Protein AF-A0A5C1MBP0-F1 (afdb_monomer)

Solvent-accessible surface area (backbone atoms only — not comparable to full-atom values): 9458 Å² total; per-residue (Å²): 113,68,68,58,55,50,52,53,50,50,52,52,52,49,51,55,50,53,55,50,47,53,53,51,51,50,49,51,51,57,54,66,67,45,60,59,67,60,50,50,52,52,50,52,51,51,50,53,52,51,53,53,50,51,59,46,49,56,52,51,53,50,50,51,50,51,53,28,52,76,69,74,41,63,92,85,66,51,72,67,59,49,22,55,75,69,72,46,51,68,62,55,52,52,50,51,50,53,50,51,55,52,51,49,54,53,52,56,53,50,51,52,54,50,52,55,52,50,52,52,55,49,50,55,51,51,52,52,54,50,52,53,54,50,58,62,53,59,58,65,83,76,54,93,81,79,87,84,83,85,79,81,88,81,87,87,82,80,85,92,135

Mean predicted aligned error: 14.57 Å

Secondary structure (DSSP, 8-state):
-HHHHHHHHHHHHHHHHHHHHHHHHHHHHHHHHS-HHHHHHHH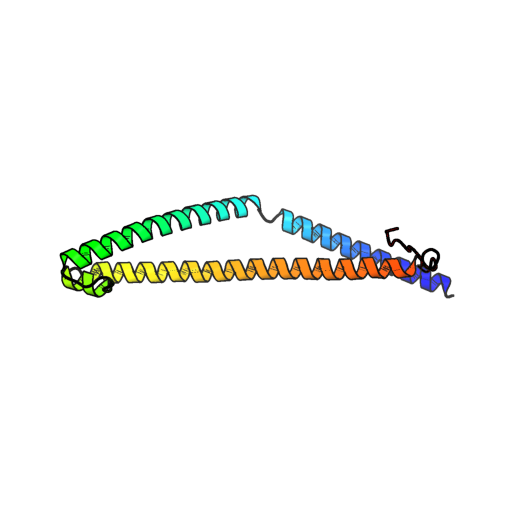HHHHHHHHHHHHHHHHHHHHHHHHHHHTTPPTT--HHHHHHHTT-HHHHHHHHHHHHHHHHHHHHHHHHHHHHHHHHHHHHHHHHHHHHHHHHHHGGGS-TTS---------------

Structure (mmCIF, N/CA/C/O backbone):
data_AF-A0A5C1MBP0-F1
#
_entry.id   AF-A0A5C1MBP0-F1
#
loop_
_atom_site.group_PDB
_atom_site.id
_atom_site.type_symbol
_atom_site.label_atom_id
_atom_site.label_alt_id
_atom_site.label_comp_id
_atom_site.label_asym_id
_atom_site.label_entity_id
_atom_site.label_seq_id
_atom_site.pdbx_PDB_ins_code
_atom_site.Cartn_x
_atom_site.Cartn_y
_atom_site.Cartn_z
_atom_site.occupancy
_atom_site.B_iso_or_equiv
_atom_site.auth_seq_id
_atom_site.auth_comp_id
_atom_site.auth_asym_id
_atom_site.auth_atom_id
_atom_site.pdbx_PDB_model_num
ATOM 1 N N . MET A 1 1 ? 34.824 13.590 -47.014 1.00 59.62 1 MET A N 1
ATOM 2 C CA . MET A 1 1 ? 35.148 13.664 -45.571 1.00 59.62 1 MET A CA 1
ATOM 3 C C . MET A 1 1 ? 33.862 13.668 -44.748 1.00 59.62 1 MET A C 1
ATOM 5 O O . MET A 1 1 ? 33.760 12.878 -43.826 1.00 59.62 1 MET A O 1
ATOM 9 N N . GLU A 1 2 ? 32.848 14.436 -45.157 1.00 62.59 2 GLU A N 1
ATOM 10 C CA . GLU A 1 2 ? 31.523 14.491 -44.509 1.00 62.59 2 GLU A CA 1
ATOM 11 C C . GLU A 1 2 ? 30.736 13.166 -44.522 1.00 62.59 2 GLU A C 1
ATOM 13 O O . GLU A 1 2 ? 30.080 12.837 -43.542 1.00 62.59 2 GLU A O 1
ATOM 18 N N . THR A 1 3 ? 30.843 12.358 -45.582 1.00 73.50 3 THR A N 1
ATOM 19 C CA . THR A 1 3 ? 30.145 11.060 -45.678 1.00 73.50 3 THR A CA 1
ATOM 20 C C . THR A 1 3 ? 30.665 10.008 -44.697 1.00 73.50 3 THR A C 1
ATOM 22 O O . THR A 1 3 ? 29.868 9.269 -44.135 1.00 73.50 3 THR A O 1
ATOM 25 N N . LYS A 1 4 ? 31.980 9.978 -44.436 1.00 77.38 4 LYS A N 1
ATOM 26 C CA . LYS A 1 4 ? 32.574 9.105 -43.408 1.00 77.38 4 LYS A CA 1
ATOM 27 C C . LYS A 1 4 ? 32.173 9.530 -41.997 1.00 77.38 4 LYS A C 1
ATOM 29 O O . LYS A 1 4 ? 31.842 8.680 -41.188 1.00 77.38 4 LYS A O 1
ATOM 34 N N . LEU A 1 5 ? 32.141 10.837 -41.732 1.00 78.62 5 LEU A N 1
ATOM 35 C CA . LEU A 1 5 ? 31.693 11.368 -40.443 1.00 78.62 5 LEU A CA 1
ATOM 36 C C . LEU A 1 5 ? 30.218 11.015 -40.174 1.00 78.62 5 LEU A C 1
ATOM 38 O O . LEU A 1 5 ? 29.854 10.668 -39.053 1.00 78.62 5 LEU A O 1
ATOM 42 N N . LEU A 1 6 ? 29.372 11.069 -41.209 1.00 63.38 6 LEU A N 1
ATOM 43 C CA . LEU A 1 6 ? 27.972 10.652 -41.124 1.00 63.38 6 LEU A CA 1
ATOM 44 C C . LEU A 1 6 ? 27.844 9.151 -40.838 1.00 63.38 6 LEU A C 1
ATOM 46 O O . LEU A 1 6 ? 27.080 8.768 -39.959 1.00 63.38 6 LEU A O 1
ATOM 50 N N . GLU A 1 7 ? 28.600 8.314 -41.548 1.00 75.00 7 GLU A N 1
ATOM 51 C CA . GLU A 1 7 ? 28.626 6.863 -41.337 1.00 75.00 7 GLU A CA 1
ATOM 52 C C . GLU A 1 7 ? 29.084 6.507 -39.913 1.00 75.00 7 GLU A C 1
ATOM 54 O O . GLU A 1 7 ? 28.406 5.753 -39.222 1.00 75.00 7 GLU A O 1
ATOM 59 N N . GLU A 1 8 ? 30.156 7.132 -39.422 1.00 80.69 8 GLU A N 1
ATOM 60 C CA . GLU A 1 8 ? 30.642 6.976 -38.044 1.00 80.69 8 GLU A CA 1
ATOM 61 C C . GLU A 1 8 ? 29.596 7.413 -37.005 1.00 80.69 8 GLU A C 1
ATOM 63 O O . GLU A 1 8 ? 29.382 6.719 -36.011 1.00 80.69 8 GLU A O 1
ATOM 68 N N . THR A 1 9 ? 28.888 8.521 -37.252 1.00 74.56 9 THR A N 1
ATOM 69 C CA . THR A 1 9 ? 27.826 9.012 -36.357 1.00 74.56 9 THR A CA 1
ATOM 70 C C . THR A 1 9 ? 26.623 8.065 -36.336 1.00 74.56 9 THR A C 1
ATOM 72 O O . THR A 1 9 ? 26.040 7.829 -35.280 1.00 74.56 9 THR A O 1
ATOM 75 N N . LEU A 1 10 ? 26.249 7.489 -37.482 1.00 66.44 10 LEU A N 1
ATOM 76 C CA . LEU A 1 10 ? 25.158 6.515 -37.571 1.00 66.44 10 LEU A CA 1
ATOM 77 C C . LEU A 1 10 ? 25.513 5.194 -36.883 1.00 66.44 10 LEU A C 1
ATOM 79 O O . LEU A 1 10 ? 24.664 4.626 -36.199 1.00 66.44 10 LEU A O 1
ATOM 83 N N . VAL A 1 11 ? 26.759 4.731 -37.012 1.00 78.06 11 VAL A N 1
ATOM 84 C CA . VAL A 1 11 ? 27.251 3.543 -36.299 1.00 78.06 11 VAL A CA 1
ATOM 85 C C . VAL A 1 11 ? 27.233 3.770 -34.787 1.00 78.06 11 VAL A C 1
ATOM 87 O O . VAL A 1 11 ? 26.750 2.911 -34.054 1.00 78.06 11 VAL A O 1
ATOM 90 N N . GLN A 1 12 ? 27.676 4.937 -34.310 1.00 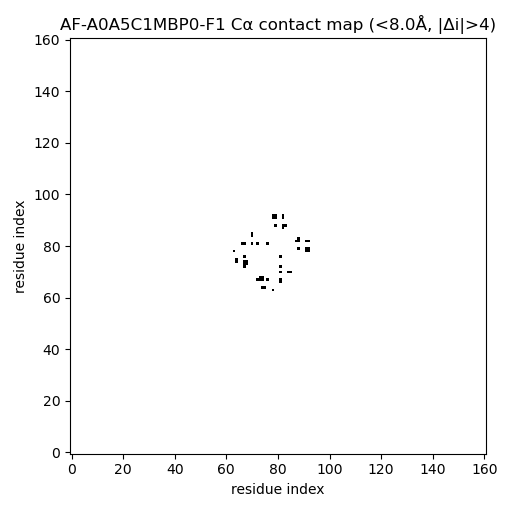76.44 12 GLN A N 1
ATOM 91 C CA . GLN A 1 12 ? 27.589 5.288 -32.887 1.00 76.44 12 GLN A CA 1
ATOM 92 C C . GLN A 1 12 ? 26.136 5.359 -32.400 1.00 76.44 12 GLN A C 1
ATOM 94 O O . GLN A 1 12 ? 25.813 4.846 -31.333 1.00 76.44 12 GLN A O 1
ATOM 99 N N . GLN A 1 13 ? 25.236 5.953 -33.187 1.00 70.56 13 GLN A N 1
ATOM 100 C CA . GLN A 1 13 ? 23.814 6.020 -32.848 1.00 70.56 13 GLN A CA 1
ATOM 101 C C . GLN A 1 13 ? 23.171 4.626 -32.773 1.00 70.56 13 GLN A C 1
ATOM 103 O O . GLN A 1 13 ? 22.335 4.390 -31.901 1.00 70.56 13 GLN A O 1
ATOM 108 N N . LEU A 1 14 ? 23.556 3.711 -33.669 1.00 72.94 14 LEU A N 1
ATOM 109 C CA . LEU A 1 14 ? 23.099 2.324 -33.652 1.00 72.94 14 LEU A CA 1
ATOM 110 C C . LEU A 1 14 ? 23.577 1.600 -32.388 1.00 72.94 14 LEU A C 1
ATOM 112 O O . LEU A 1 14 ? 22.751 1.018 -31.693 1.00 72.94 14 LEU A O 1
ATOM 116 N N . GLN A 1 15 ? 24.863 1.715 -32.045 1.00 78.81 15 GLN A N 1
ATOM 117 C CA . GLN A 1 15 ? 25.427 1.123 -30.824 1.00 78.81 15 GLN A CA 1
ATOM 118 C C . GLN A 1 15 ? 24.702 1.613 -29.564 1.00 78.81 15 GLN A C 1
ATOM 120 O O . GLN A 1 15 ? 24.323 0.812 -28.715 1.00 78.81 15 GLN A O 1
ATOM 125 N N . LEU A 1 16 ? 24.420 2.916 -29.473 1.00 77.56 16 LEU A N 1
ATOM 126 C CA . LEU A 1 16 ? 23.670 3.484 -28.349 1.00 77.56 16 LEU A CA 1
ATOM 127 C C . LEU A 1 16 ? 22.233 2.945 -28.261 1.00 77.56 16 LEU A C 1
ATOM 129 O O . LEU A 1 16 ? 21.709 2.773 -27.160 1.00 77.56 16 LEU A O 1
ATOM 133 N N . PHE A 1 17 ? 21.579 2.677 -29.395 1.00 76.25 17 PHE A N 1
ATOM 134 C CA . PHE A 1 17 ? 20.254 2.053 -29.394 1.00 76.25 17 PHE A CA 1
ATOM 135 C C . PHE A 1 17 ? 20.296 0.572 -29.013 1.00 76.25 17 PHE A C 1
ATOM 137 O O . PHE A 1 17 ? 19.395 0.118 -28.311 1.00 76.25 17 PHE A O 1
ATOM 144 N N . GLU A 1 18 ? 21.328 -0.165 -29.419 1.00 78.44 18 GLU A N 1
ATOM 145 C CA . GLU A 1 18 ? 21.530 -1.5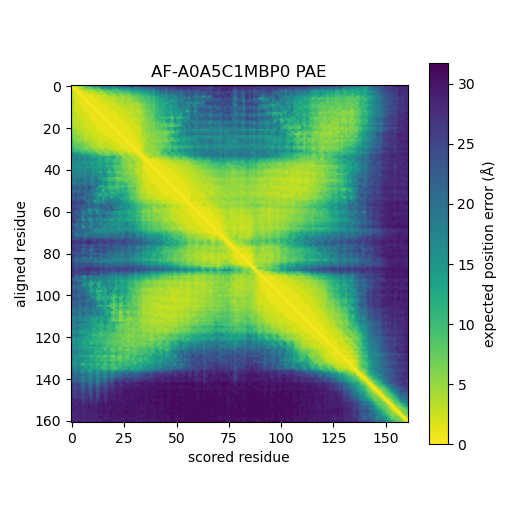61 -29.016 1.00 78.44 18 GLU A CA 1
ATOM 146 C C . GLU A 1 18 ? 21.815 -1.679 -27.510 1.00 78.44 18 GLU A C 1
ATOM 148 O O . GLU A 1 18 ? 21.200 -2.502 -26.831 1.00 78.44 18 GLU A O 1
ATOM 153 N N . GLU A 1 19 ? 22.660 -0.805 -26.952 1.00 80.62 19 GLU A N 1
ATOM 154 C CA . GLU A 1 19 ? 22.905 -0.729 -25.504 1.00 80.62 19 GLU A CA 1
ATOM 155 C C . GLU A 1 19 ? 21.623 -0.406 -24.724 1.00 80.62 19 GLU A C 1
ATOM 157 O O . GLU A 1 19 ? 21.324 -1.028 -23.702 1.00 80.62 19 GLU A O 1
ATOM 162 N N . LEU A 1 20 ? 20.827 0.543 -25.221 1.00 76.19 20 LEU A N 1
ATOM 163 C CA . LEU A 1 20 ? 19.552 0.910 -24.611 1.00 76.19 20 LEU A CA 1
ATOM 164 C C . LEU A 1 20 ? 18.529 -0.230 -24.670 1.00 76.19 20 LEU A C 1
ATOM 166 O O . LEU A 1 20 ? 17.786 -0.429 -23.710 1.00 76.19 20 LEU A O 1
ATOM 170 N N . HIS A 1 21 ? 18.497 -0.986 -25.768 1.00 75.88 21 HIS A N 1
ATOM 171 C CA . HIS A 1 21 ? 17.650 -2.169 -25.899 1.00 75.88 21 HIS A CA 1
ATOM 172 C C . HIS A 1 21 ? 18.023 -3.238 -24.870 1.00 75.88 21 HIS A C 1
ATOM 174 O O . HIS A 1 21 ? 17.146 -3.725 -24.162 1.00 75.88 21 HIS A O 1
ATOM 180 N N . ALA A 1 22 ? 19.316 -3.534 -24.717 1.00 80.25 22 ALA A N 1
ATOM 181 C CA . ALA A 1 22 ? 19.789 -4.507 -23.735 1.00 80.25 22 ALA A CA 1
ATOM 182 C C . ALA A 1 22 ? 19.409 -4.113 -22.295 1.00 80.25 22 ALA A C 1
ATOM 184 O O . ALA A 1 22 ? 19.007 -4.962 -21.499 1.00 80.25 22 ALA A O 1
ATOM 185 N N . LEU A 1 23 ? 19.473 -2.818 -21.959 1.00 80.44 23 LEU A N 1
ATOM 186 C CA . LEU A 1 23 ? 19.025 -2.315 -20.655 1.00 80.44 23 LEU A CA 1
ATOM 187 C C . LEU A 1 23 ? 17.510 -2.476 -20.448 1.00 80.44 23 LEU A C 1
ATOM 189 O O . LEU A 1 23 ? 17.083 -2.787 -19.338 1.00 80.44 23 LEU A O 1
ATOM 193 N N . LEU A 1 24 ? 16.700 -2.292 -21.494 1.00 76.75 24 LEU A N 1
ATOM 194 C CA . LEU A 1 24 ? 15.247 -2.496 -21.435 1.00 76.75 24 LEU A CA 1
ATOM 195 C C . LEU A 1 24 ? 14.865 -3.978 -21.338 1.00 76.75 24 LEU A C 1
ATOM 197 O O . LEU A 1 24 ? 13.910 -4.317 -20.637 1.00 76.75 24 LEU A O 1
ATOM 201 N N . GLU A 1 25 ? 15.604 -4.869 -22.001 1.00 79.75 25 GLU A N 1
ATOM 202 C CA . GLU A 1 25 ? 15.449 -6.319 -21.832 1.00 79.75 25 GLU A CA 1
ATOM 203 C C . GLU A 1 25 ? 15.792 -6.732 -20.400 1.00 79.75 25 GLU A C 1
ATOM 205 O O . GLU A 1 25 ? 15.006 -7.422 -19.755 1.00 79.75 25 GLU A O 1
ATOM 210 N N . GLN A 1 26 ? 16.895 -6.215 -19.850 1.00 80.00 26 GLN A N 1
ATOM 211 C CA . GLN A 1 26 ? 17.249 -6.440 -18.452 1.00 80.00 26 GLN A CA 1
ATOM 212 C C . GLN A 1 26 ? 16.177 -5.896 -17.491 1.00 80.00 26 GLN A C 1
ATOM 214 O O . GLN A 1 26 ? 15.822 -6.570 -16.527 1.00 80.00 26 GLN A O 1
ATOM 219 N N . GLU A 1 27 ? 15.635 -4.699 -17.738 1.00 73.94 27 GLU A N 1
ATOM 220 C CA . GLU A 1 27 ? 14.524 -4.151 -16.948 1.00 73.94 27 GLU A CA 1
ATOM 221 C C . GLU A 1 27 ? 13.283 -5.052 -17.032 1.00 73.94 27 GLU A C 1
ATOM 223 O O . GLU A 1 27 ? 12.654 -5.328 -16.010 1.00 73.94 27 GLU A O 1
ATOM 228 N N . THR A 1 28 ? 12.960 -5.563 -18.221 1.00 74.69 28 THR A N 1
ATOM 229 C CA . THR A 1 28 ? 11.841 -6.493 -18.437 1.00 74.69 28 THR A CA 1
ATOM 230 C C . THR A 1 28 ? 12.040 -7.793 -17.664 1.00 74.69 28 THR A C 1
ATOM 232 O O . THR A 1 28 ? 11.101 -8.271 -17.029 1.00 74.69 28 THR A O 1
ATOM 235 N N . ASP A 1 29 ? 13.258 -8.331 -17.645 1.00 76.31 29 ASP A N 1
ATOM 236 C CA . ASP A 1 29 ? 13.597 -9.535 -16.891 1.00 76.31 29 ASP A CA 1
ATOM 237 C C . ASP A 1 29 ? 13.505 -9.315 -15.375 1.00 76.31 29 ASP A C 1
ATOM 239 O O . ASP A 1 29 ? 12.961 -10.157 -14.658 1.00 76.31 29 ASP A O 1
ATOM 243 N N . GLU A 1 30 ? 13.992 -8.183 -14.859 1.00 77.56 30 GLU A N 1
ATOM 244 C CA . GLU A 1 30 ? 13.860 -7.858 -13.432 1.00 77.56 30 GLU A CA 1
ATOM 245 C C . GLU A 1 30 ? 12.391 -7.616 -13.036 1.00 77.56 30 GLU A C 1
ATOM 247 O O . GLU A 1 30 ? 11.963 -8.049 -11.963 1.00 77.56 30 GLU A O 1
ATOM 252 N N . LEU A 1 31 ? 11.583 -7.005 -13.910 1.00 71.19 31 LEU A N 1
ATOM 253 C CA . LEU A 1 31 ? 10.134 -6.876 -13.717 1.00 71.19 31 LEU A CA 1
ATOM 254 C C . LEU A 1 31 ? 9.423 -8.233 -13.781 1.00 71.19 31 LEU A C 1
ATOM 256 O O . LEU A 1 31 ? 8.527 -8.479 -12.980 1.00 71.19 31 LEU A O 1
ATOM 260 N N . ALA A 1 32 ? 9.830 -9.137 -14.673 1.00 70.81 32 ALA A N 1
ATOM 261 C CA . ALA A 1 32 ? 9.282 -10.490 -14.762 1.00 70.81 32 ALA A CA 1
ATOM 262 C C . ALA A 1 32 ? 9.631 -11.344 -13.529 1.00 70.81 32 ALA A C 1
ATOM 264 O O . ALA A 1 32 ? 8.872 -12.237 -13.151 1.00 70.81 32 ALA A O 1
ATOM 265 N N . ARG A 1 33 ? 10.761 -11.056 -12.869 1.00 78.12 33 ARG A N 1
ATOM 266 C CA . ARG A 1 33 ? 11.126 -11.649 -11.572 1.00 78.12 33 ARG A CA 1
ATOM 267 C C . ARG A 1 33 ? 10.328 -11.077 -10.405 1.00 78.12 33 ARG A C 1
ATOM 269 O O . ARG A 1 33 ? 10.273 -11.718 -9.351 1.00 78.12 33 ARG A O 1
ATOM 276 N N . MET A 1 34 ? 9.703 -9.906 -10.552 1.00 76.75 34 MET A N 1
ATOM 277 C CA . MET A 1 34 ? 8.707 -9.471 -9.579 1.00 76.75 34 MET A CA 1
ATOM 278 C C . MET A 1 34 ? 7.543 -10.454 -9.636 1.00 76.75 34 MET A C 1
ATOM 280 O O . MET A 1 34 ? 6.912 -10.641 -10.671 1.00 76.75 34 MET A O 1
ATOM 284 N N . ASN A 1 35 ? 7.246 -11.093 -8.508 1.00 76.94 35 ASN A N 1
ATOM 285 C CA . ASN A 1 35 ? 6.140 -12.034 -8.428 1.00 76.94 35 ASN A CA 1
ATOM 286 C C . ASN A 1 35 ? 4.808 -11.264 -8.386 1.00 76.94 35 ASN A C 1
ATOM 288 O O . ASN A 1 35 ? 4.246 -11.016 -7.315 1.00 76.94 35 ASN A O 1
ATOM 292 N N . LEU A 1 36 ? 4.353 -10.823 -9.562 1.00 79.00 36 LEU A N 1
ATOM 293 C CA . LEU A 1 36 ? 3.124 -10.051 -9.742 1.00 79.00 36 LEU A CA 1
ATOM 294 C C . LEU A 1 36 ? 1.895 -10.842 -9.279 1.00 79.00 36 LEU A C 1
ATOM 296 O O . LEU A 1 36 ? 1.016 -10.260 -8.647 1.00 79.00 36 LEU A O 1
ATOM 300 N N . ASP A 1 37 ? 1.890 -12.161 -9.483 1.00 78.56 37 ASP A N 1
ATOM 301 C CA . ASP A 1 37 ? 0.828 -13.055 -9.010 1.00 78.56 37 ASP A CA 1
ATOM 302 C C . ASP A 1 37 ? 0.742 -13.047 -7.477 1.00 78.56 37 ASP A C 1
ATOM 304 O O . ASP A 1 37 ? -0.324 -12.832 -6.898 1.00 78.56 37 ASP A O 1
ATOM 308 N N . ALA A 1 38 ? 1.884 -13.164 -6.789 1.00 78.06 38 ALA A N 1
ATOM 309 C CA . ALA A 1 38 ? 1.926 -13.048 -5.334 1.00 78.06 38 ALA A CA 1
ATOM 310 C C . ALA A 1 38 ? 1.510 -11.649 -4.853 1.00 78.06 38 ALA A C 1
ATOM 312 O O . ALA A 1 38 ? 0.874 -11.524 -3.804 1.00 78.06 38 ALA A O 1
ATOM 313 N N . MET A 1 39 ? 1.838 -10.585 -5.595 1.00 80.06 39 MET A N 1
ATOM 314 C CA . MET A 1 39 ? 1.359 -9.236 -5.276 1.00 80.06 39 MET A CA 1
ATOM 315 C C . MET A 1 39 ? -0.161 -9.116 -5.433 1.00 80.06 39 MET A C 1
ATOM 317 O O . MET A 1 39 ? -0.800 -8.466 -4.599 1.00 80.06 39 MET A O 1
ATOM 321 N N . GLU A 1 40 ? -0.749 -9.738 -6.456 1.00 81.00 40 GLU A N 1
ATOM 322 C CA . GLU A 1 40 ? -2.197 -9.773 -6.655 1.00 81.00 40 GLU A CA 1
ATOM 323 C C . GLU A 1 40 ? -2.896 -10.532 -5.522 1.00 81.00 40 GLU A C 1
ATOM 325 O O . GLU A 1 40 ? -3.837 -10.007 -4.917 1.00 81.00 40 GLU A O 1
ATOM 330 N N . ASP A 1 41 ? -2.393 -11.711 -5.155 1.00 83.94 41 ASP A N 1
ATOM 331 C CA . ASP A 1 41 ? -2.924 -12.504 -4.046 1.00 83.94 41 ASP A CA 1
ATOM 332 C C . ASP A 1 41 ? -2.852 -11.742 -2.719 1.00 83.94 41 ASP A C 1
ATOM 334 O O . ASP A 1 41 ? -3.834 -11.661 -1.974 1.00 83.94 41 ASP A O 1
ATOM 338 N N . VAL A 1 42 ? -1.716 -11.103 -2.437 1.00 84.50 42 VAL A N 1
ATOM 339 C CA . VAL A 1 42 ? -1.535 -10.265 -1.246 1.00 84.50 42 VAL A CA 1
ATOM 340 C C . VAL A 1 42 ? -2.475 -9.051 -1.270 1.00 84.50 42 VAL A C 1
ATOM 342 O O . VAL A 1 42 ? -2.997 -8.651 -0.227 1.00 84.50 42 VAL A O 1
ATOM 345 N N . ASN A 1 43 ? -2.748 -8.459 -2.436 1.00 83.06 43 ASN A N 1
ATOM 346 C CA . ASN A 1 43 ? -3.738 -7.386 -2.576 1.00 83.06 43 ASN A CA 1
ATOM 347 C C . ASN A 1 43 ? -5.169 -7.881 -2.332 1.00 83.06 43 ASN A C 1
ATOM 349 O O . ASN A 1 43 ? -5.941 -7.201 -1.651 1.00 83.06 43 ASN A O 1
ATOM 353 N N . ARG A 1 44 ? -5.514 -9.076 -2.817 1.00 87.81 44 ARG A N 1
ATOM 354 C CA . ARG A 1 44 ? -6.814 -9.711 -2.574 1.00 87.81 44 ARG A CA 1
ATOM 355 C C . ARG A 1 44 ? -7.025 -9.989 -1.085 1.00 87.81 44 ARG A C 1
ATOM 357 O O . ARG A 1 44 ? -8.063 -9.623 -0.540 1.00 87.81 44 ARG A O 1
ATOM 364 N N . 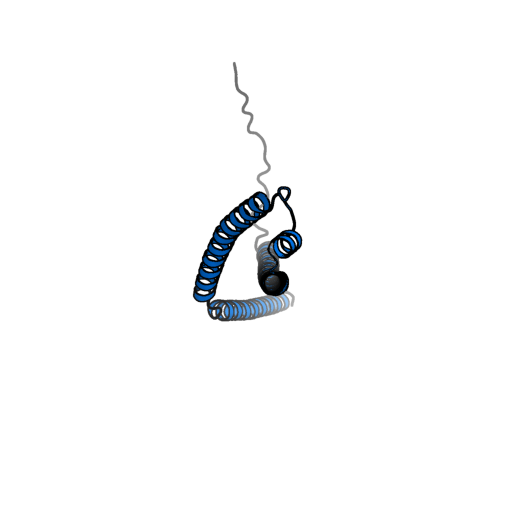GLN A 1 45 ? -6.014 -10.534 -0.408 1.00 87.19 45 GLN A N 1
ATOM 365 C CA . GLN A 1 45 ? -6.032 -10.760 1.042 1.00 87.19 45 GLN A CA 1
ATOM 366 C C . GLN A 1 45 ? -6.158 -9.450 1.834 1.00 87.19 45 GLN A C 1
ATOM 368 O O . GLN A 1 45 ? -6.936 -9.377 2.784 1.00 87.19 45 GLN A O 1
ATOM 373 N N . LYS A 1 46 ? -5.437 -8.391 1.432 1.00 85.38 46 LYS A N 1
ATOM 374 C CA . LYS A 1 46 ? -5.571 -7.051 2.032 1.00 85.38 46 LYS A CA 1
ATOM 375 C C . LYS A 1 46 ? -7.003 -6.523 1.931 1.00 85.38 46 LYS A C 1
ATOM 377 O O . LYS A 1 46 ? -7.509 -5.972 2.907 1.00 85.38 46 LYS A O 1
ATOM 382 N N . LYS A 1 47 ? -7.645 -6.692 0.772 1.00 85.69 47 LYS A N 1
ATOM 383 C CA . LYS A 1 47 ? -9.026 -6.255 0.540 1.00 85.69 47 LYS A CA 1
ATOM 384 C C . LYS A 1 47 ? -10.020 -7.017 1.423 1.00 85.69 47 LYS A C 1
ATOM 386 O O . LYS A 1 47 ? -10.786 -6.368 2.127 1.00 85.69 47 LYS A O 1
ATOM 391 N N . ASP A 1 48 ? -9.946 -8.350 1.455 1.00 88.25 48 ASP A N 1
ATOM 392 C CA . ASP A 1 48 ? -10.788 -9.179 2.338 1.00 88.25 48 ASP A CA 1
ATOM 393 C C . ASP A 1 48 ? -10.648 -8.760 3.811 1.00 88.25 48 ASP A C 1
ATOM 395 O O . ASP A 1 48 ? -11.634 -8.541 4.518 1.00 88.25 48 ASP A O 1
ATOM 399 N N . LEU A 1 49 ? -9.409 -8.570 4.277 1.00 82.25 49 LEU A N 1
ATOM 400 C CA . LEU A 1 49 ? -9.156 -8.160 5.655 1.00 82.25 49 LEU A CA 1
ATOM 401 C C . LEU A 1 49 ? -9.741 -6.771 5.955 1.00 82.25 49 LEU A C 1
ATOM 403 O O . LEU A 1 49 ? -10.324 -6.574 7.021 1.00 82.25 49 LEU A O 1
ATOM 407 N N . ALA A 1 50 ? -9.607 -5.816 5.032 1.00 77.81 50 ALA A N 1
ATOM 408 C CA . ALA A 1 50 ? -10.166 -4.475 5.185 1.00 77.81 50 ALA A CA 1
ATOM 409 C C . ALA A 1 50 ? -11.701 -4.501 5.268 1.00 77.81 50 ALA A C 1
ATOM 411 O O . ALA A 1 50 ? -12.279 -3.852 6.140 1.00 77.81 50 ALA A O 1
ATOM 412 N N . GLU A 1 51 ? -12.358 -5.302 4.426 1.00 85.25 51 GLU A N 1
ATOM 413 C CA . GLU A 1 51 ? -13.814 -5.488 4.449 1.00 85.25 51 GLU A CA 1
ATOM 414 C C . GLU A 1 51 ? -14.282 -6.105 5.776 1.00 85.25 51 GLU A C 1
ATOM 416 O O . GLU A 1 51 ? -15.243 -5.631 6.391 1.00 85.25 51 GLU A O 1
ATOM 421 N N . ARG A 1 52 ? -13.556 -7.104 6.289 1.00 81.00 52 ARG A N 1
ATOM 422 C CA . ARG A 1 52 ? -13.838 -7.725 7.594 1.00 81.00 52 ARG A CA 1
ATOM 423 C C . ARG A 1 52 ? -13.640 -6.761 8.762 1.00 81.00 52 ARG A C 1
ATOM 425 O O . ARG A 1 52 ? -14.445 -6.768 9.695 1.00 81.00 52 ARG A O 1
ATOM 432 N N . VAL A 1 53 ? -12.598 -5.926 8.722 1.00 77.19 53 VAL A N 1
ATOM 433 C CA . VAL A 1 53 ? -12.374 -4.866 9.720 1.00 77.19 53 VAL A CA 1
ATOM 434 C C . VAL A 1 53 ? -13.528 -3.866 9.704 1.00 77.19 53 VAL A C 1
ATOM 436 O O . VAL A 1 53 ? -14.036 -3.517 10.769 1.00 77.19 53 VAL A O 1
ATOM 439 N N . GLU A 1 54 ? -13.996 -3.450 8.529 1.00 79.62 54 GLU A N 1
ATOM 440 C CA . GLU A 1 54 ? -15.100 -2.493 8.421 1.00 79.62 54 GLU A CA 1
ATOM 441 C C . GLU A 1 54 ? -16.430 -3.079 8.917 1.00 79.62 54 GLU A C 1
ATOM 443 O O . GLU A 1 54 ? -17.137 -2.456 9.717 1.00 79.62 54 GLU A O 1
ATOM 448 N N . ALA A 1 55 ? -16.732 -4.328 8.554 1.00 79.31 55 ALA A N 1
ATOM 449 C CA . ALA A 1 55 ? -17.891 -5.047 9.080 1.00 79.31 55 ALA A CA 1
ATOM 450 C C . ALA A 1 55 ? -17.840 -5.176 10.617 1.00 79.31 55 ALA A C 1
ATOM 452 O O . ALA A 1 55 ? -18.856 -5.020 11.313 1.00 79.31 55 ALA A O 1
ATOM 453 N N . HIS A 1 56 ? -16.648 -5.417 11.173 1.00 79.06 56 HIS A N 1
ATOM 454 C CA . HIS A 1 56 ? -16.457 -5.480 12.617 1.00 79.06 56 HIS A CA 1
ATOM 455 C C . HIS A 1 56 ? -16.613 -4.105 13.282 1.00 79.06 56 HIS A C 1
ATOM 457 O O . HIS A 1 56 ? -17.291 -4.009 14.307 1.00 79.06 56 HIS A O 1
ATOM 463 N N . ASN A 1 57 ? -16.092 -3.033 12.677 1.00 77.88 57 ASN A N 1
ATOM 464 C CA . ASN A 1 57 ? -16.249 -1.657 13.157 1.00 77.88 57 ASN A CA 1
ATOM 465 C C . ASN A 1 57 ? -17.724 -1.250 13.259 1.00 77.88 57 ASN A C 1
ATOM 467 O O . ASN A 1 57 ? -18.126 -0.642 14.253 1.00 77.88 57 ASN A O 1
ATOM 471 N N . GLY A 1 58 ? -18.549 -1.618 12.275 1.00 75.31 58 GLY A N 1
ATOM 472 C CA . GLY A 1 58 ? -19.993 -1.371 12.321 1.00 75.31 58 GLY A CA 1
ATOM 473 C C . GLY A 1 58 ? -20.671 -2.061 13.510 1.00 75.31 58 GLY A C 1
ATOM 474 O O . GLY A 1 58 ? -21.513 -1.476 14.194 1.00 75.31 58 GLY A O 1
ATOM 475 N N . SER A 1 59 ? -20.273 -3.296 13.813 1.00 79.56 59 SER A N 1
ATOM 476 C CA . SER A 1 59 ? -20.781 -4.038 14.974 1.00 79.56 59 SER A CA 1
ATOM 477 C C . SER A 1 59 ? -20.267 -3.470 16.300 1.00 79.56 59 SER A C 1
ATOM 479 O O . SER A 1 59 ? -21.042 -3.323 17.244 1.00 79.56 59 SER A O 1
ATOM 481 N N . LEU A 1 60 ? -18.998 -3.064 16.353 1.00 79.12 60 LEU A N 1
ATOM 482 C CA . LEU A 1 60 ? -18.390 -2.417 17.512 1.00 79.12 60 LEU A CA 1
ATOM 483 C C . LEU A 1 60 ? -19.084 -1.089 17.845 1.00 79.12 60 LEU A C 1
ATOM 485 O O . LEU A 1 60 ? -19.427 -0.854 19.000 1.00 79.12 60 LEU A O 1
ATOM 489 N N . ARG A 1 61 ? -19.360 -0.246 16.841 1.00 81.50 61 ARG A N 1
ATOM 490 C CA . ARG A 1 61 ? -20.098 1.018 17.024 1.00 81.50 61 ARG A CA 1
ATOM 491 C C . ARG A 1 61 ? -21.500 0.786 17.587 1.00 81.50 61 ARG A C 1
ATOM 493 O O . ARG A 1 61 ? -21.900 1.499 18.502 1.00 81.50 61 ARG A O 1
ATOM 500 N N . ARG A 1 62 ? -22.220 -0.225 17.084 1.00 84.00 62 ARG A N 1
ATOM 501 C CA . ARG A 1 62 ? -23.548 -0.600 17.602 1.00 84.00 62 ARG A CA 1
ATOM 502 C C . ARG A 1 62 ? -23.487 -1.049 19.063 1.00 84.00 62 ARG A C 1
ATOM 504 O O . ARG A 1 62 ? -24.271 -0.557 19.866 1.00 84.00 62 ARG A O 1
ATOM 511 N N . MET A 1 63 ? -22.531 -1.908 19.422 1.00 82.81 63 MET A N 1
ATOM 512 C CA . MET A 1 63 ? -22.339 -2.341 20.814 1.00 82.81 63 MET A CA 1
ATOM 513 C C . MET A 1 63 ? -21.978 -1.176 21.741 1.00 82.81 63 MET A C 1
ATOM 515 O O . MET A 1 63 ? -22.548 -1.056 22.818 1.00 82.81 63 MET A O 1
ATOM 519 N N . ILE A 1 64 ? -21.079 -0.285 21.315 1.00 81.62 64 ILE A N 1
ATOM 520 C CA . ILE A 1 64 ? -20.704 0.912 22.082 1.00 81.62 64 ILE A CA 1
ATOM 521 C C . ILE A 1 64 ? -21.924 1.805 22.334 1.00 81.62 64 ILE A C 1
ATOM 523 O O . ILE A 1 64 ? -22.111 2.270 23.455 1.00 81.62 64 ILE A O 1
ATOM 527 N N . ALA A 1 65 ? -22.759 2.033 21.316 1.00 84.19 65 ALA A N 1
ATOM 528 C CA . ALA A 1 65 ? -23.967 2.846 21.448 1.00 84.19 65 ALA A CA 1
ATOM 529 C C . ALA A 1 65 ? -25.000 2.210 22.392 1.00 84.19 65 ALA A C 1
ATOM 531 O O . ALA A 1 65 ? -25.580 2.907 23.221 1.00 84.19 65 ALA A O 1
ATOM 532 N N . MET A 1 66 ? -25.186 0.891 22.300 1.00 86.44 66 MET A N 1
ATOM 533 C CA . MET A 1 66 ? -26.075 0.129 23.178 1.00 86.44 66 MET A CA 1
ATOM 534 C C . MET A 1 66 ? -25.625 0.217 24.641 1.00 86.44 66 MET A C 1
ATOM 536 O O . MET A 1 66 ? -26.399 0.647 25.490 1.00 86.44 66 MET A O 1
ATOM 540 N N . ILE A 1 67 ? -24.350 -0.074 24.920 1.00 84.69 67 ILE A N 1
ATOM 541 C CA . ILE A 1 67 ? -23.789 -0.006 26.277 1.00 84.69 67 ILE A CA 1
ATOM 542 C C . ILE A 1 67 ? -23.842 1.429 26.818 1.00 84.69 67 ILE A C 1
ATOM 544 O O . ILE A 1 67 ? -24.171 1.640 27.981 1.00 84.69 67 ILE A O 1
ATOM 548 N N . ALA A 1 68 ? -23.543 2.439 25.993 1.00 85.00 68 ALA A N 1
ATOM 549 C CA . ALA A 1 68 ? -23.676 3.835 26.405 1.00 85.00 68 ALA A CA 1
ATOM 550 C C . ALA A 1 68 ? -25.115 4.152 26.842 1.00 85.00 68 ALA A C 1
ATOM 552 O O . ALA A 1 68 ? -25.306 4.743 27.902 1.00 85.00 68 ALA A O 1
ATOM 553 N N . SER A 1 69 ? -26.112 3.698 26.078 1.00 87.25 69 SER A N 1
ATOM 554 C CA . SER A 1 69 ? -27.525 3.876 26.417 1.00 87.25 69 SER A CA 1
ATOM 555 C C . SER A 1 69 ? -27.917 3.155 27.711 1.00 87.25 69 SER A C 1
ATOM 557 O 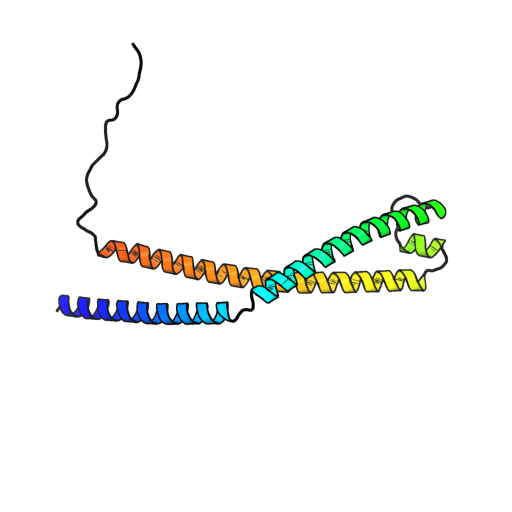O . SER A 1 69 ? -28.614 3.741 28.535 1.00 87.25 69 SER A O 1
ATOM 559 N 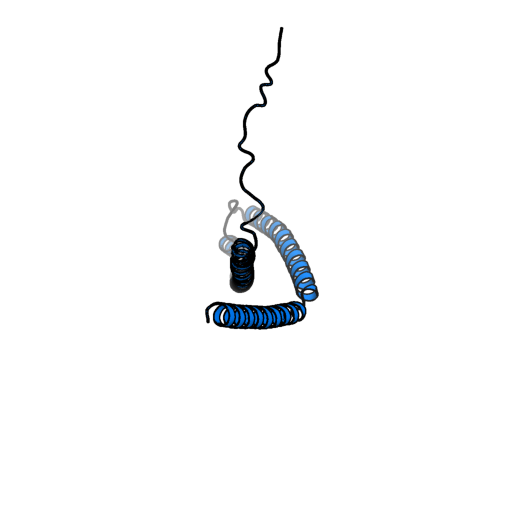N . GLU A 1 70 ? -27.468 1.914 27.919 1.00 87.62 70 GLU A N 1
ATOM 560 C CA . GLU A 1 70 ? -27.730 1.136 29.144 1.00 87.62 70 GLU A CA 1
ATOM 561 C C . GLU A 1 70 ? -27.141 1.799 30.396 1.00 87.62 70 GLU A C 1
ATOM 563 O O . GLU A 1 70 ? -27.713 1.715 31.479 1.00 87.62 70 GLU A O 1
ATOM 568 N N . GLN A 1 71 ? -26.018 2.500 30.239 1.00 85.69 71 GLN A N 1
ATOM 569 C CA . GLN A 1 71 ? -25.357 3.254 31.305 1.00 85.69 71 GLN A CA 1
ATOM 570 C C . GLN A 1 71 ? -25.898 4.690 31.456 1.00 85.69 71 GLN A C 1
ATOM 572 O O . GLN A 1 71 ? -25.337 5.479 32.216 1.00 85.69 71 GLN A O 1
ATOM 577 N N . GLY A 1 72 ? -26.955 5.062 30.721 1.00 86.94 72 GLY A N 1
ATOM 578 C CA . GLY A 1 72 ? -27.539 6.408 30.755 1.00 86.94 72 GLY A CA 1
ATOM 579 C C . GLY A 1 72 ? -26.625 7.503 30.190 1.00 86.94 72 GLY A C 1
ATOM 580 O O . GLY A 1 72 ? -26.780 8.677 30.523 1.00 86.94 72 GLY A O 1
ATOM 581 N N . LEU A 1 73 ? -25.648 7.134 29.360 1.00 86.62 73 LEU A N 1
ATOM 582 C CA . LEU A 1 73 ? -24.686 8.050 28.756 1.00 86.62 73 LEU A CA 1
ATOM 583 C C . LEU A 1 73 ? -25.192 8.579 27.405 1.00 86.62 73 LEU A C 1
ATOM 585 O O . LEU A 1 73 ? -25.852 7.877 26.641 1.00 86.62 73 LEU A O 1
ATOM 589 N N . ALA A 1 74 ? -24.829 9.823 27.082 1.00 80.62 74 ALA A N 1
ATOM 590 C CA . ALA A 1 74 ? -25.187 10.456 25.814 1.00 80.62 74 ALA A CA 1
ATOM 591 C C . ALA A 1 74 ? -24.581 9.726 24.600 1.00 80.62 74 ALA A C 1
ATOM 593 O O . ALA A 1 74 ? -23.461 9.216 24.657 1.00 80.62 74 ALA A O 1
ATOM 594 N N . SER A 1 75 ? -25.278 9.737 23.461 1.00 70.75 75 SER A N 1
ATOM 595 C CA . SER A 1 75 ? -24.756 9.177 22.210 1.00 70.75 75 SER A CA 1
ATOM 596 C C . SER A 1 75 ? -23.429 9.843 21.826 1.00 70.75 75 SER A C 1
ATOM 598 O O . SER A 1 75 ? -23.366 11.065 21.696 1.00 70.75 75 SER A O 1
ATOM 600 N N . GLY A 1 76 ? -22.375 9.047 21.625 1.00 68.50 76 GLY A N 1
ATOM 601 C CA . GLY A 1 76 ? -21.044 9.548 21.259 1.00 68.50 76 GLY A CA 1
ATOM 602 C C . GLY A 1 76 ? -20.066 9.726 22.425 1.00 68.50 76 GLY A C 1
ATOM 603 O O . GLY A 1 76 ? -18.969 10.243 22.213 1.00 68.50 76 GLY A O 1
ATOM 604 N N . VAL A 1 77 ? -20.407 9.279 23.641 1.00 78.31 77 VAL A N 1
ATOM 605 C CA . VAL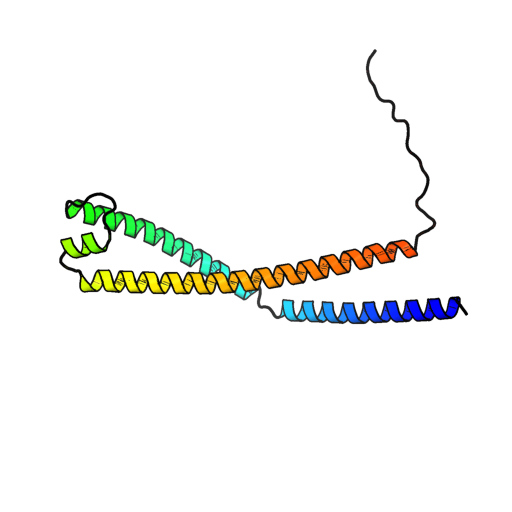 A 1 77 ? -19.427 9.211 24.737 1.00 78.31 77 VAL A CA 1
ATOM 606 C C . VAL A 1 77 ? -18.212 8.358 24.378 1.00 78.31 77 VAL A C 1
ATOM 608 O O . VAL A 1 77 ? -18.290 7.353 23.669 1.00 78.31 77 VAL A O 1
ATOM 611 N N . THR A 1 78 ? -17.057 8.756 24.909 1.00 77.25 78 THR A N 1
ATOM 612 C CA . THR A 1 78 ? -15.807 8.042 24.651 1.00 77.25 78 THR A CA 1
ATOM 613 C C . THR A 1 78 ? -15.802 6.658 25.301 1.00 77.25 78 THR A C 1
ATOM 615 O O . THR A 1 78 ? -16.397 6.443 26.359 1.00 77.25 78 THR A O 1
ATOM 618 N N . LEU A 1 79 ? -15.019 5.734 24.733 1.00 74.56 79 LEU A N 1
ATOM 619 C CA . LEU A 1 79 ? -14.808 4.399 25.307 1.00 74.56 79 LEU A CA 1
ATOM 620 C C . LEU A 1 79 ? -14.308 4.448 26.766 1.00 74.56 79 LEU A C 1
ATOM 622 O O . LEU A 1 79 ? -14.573 3.539 27.542 1.00 74.56 79 LEU A O 1
ATOM 626 N N . GLY A 1 80 ? -13.587 5.513 27.143 1.00 73.50 80 GLY A N 1
ATOM 627 C CA . GLY A 1 80 ? -13.110 5.719 28.514 1.00 73.50 80 GLY A CA 1
ATOM 628 C C . GLY A 1 80 ? -14.235 6.063 29.490 1.00 73.50 80 GLY A C 1
ATOM 629 O O . GLY A 1 80 ? -14.231 5.577 30.617 1.00 73.50 80 GLY A O 1
ATOM 630 N N . SER A 1 81 ? -15.222 6.844 29.045 1.00 77.31 81 SER A N 1
ATOM 631 C CA . SER A 1 81 ? -16.428 7.167 29.816 1.00 77.31 81 SER A CA 1
ATOM 632 C C . SER A 1 81 ? -17.284 5.919 30.044 1.00 77.31 81 SER A C 1
ATOM 634 O O . SER A 1 81 ? -17.736 5.679 31.159 1.00 77.31 81 SER A O 1
ATOM 636 N N . ILE A 1 82 ? -17.415 5.072 29.018 1.00 80.69 82 ILE A N 1
ATOM 637 C CA . ILE A 1 82 ? -18.107 3.779 29.113 1.00 80.69 82 ILE A CA 1
ATOM 638 C C . ILE A 1 82 ? -17.361 2.829 30.061 1.00 80.69 82 ILE A C 1
ATOM 640 O O . ILE A 1 82 ? -17.958 2.261 30.970 1.00 80.69 82 ILE A O 1
ATOM 644 N N . ALA A 1 83 ? -16.039 2.701 29.914 1.00 80.31 83 ALA A N 1
ATOM 645 C CA . ALA A 1 83 ? -15.225 1.861 30.794 1.00 80.31 83 ALA A CA 1
ATOM 646 C C . ALA A 1 83 ? -15.271 2.320 32.263 1.00 80.31 83 ALA A C 1
ATOM 648 O O . ALA A 1 83 ? -15.171 1.495 33.171 1.00 80.31 83 ALA A O 1
ATOM 649 N N . ALA A 1 84 ? -15.422 3.628 32.502 1.00 80.19 84 ALA A N 1
ATOM 650 C CA . ALA A 1 84 ? -15.608 4.183 33.836 1.00 80.19 84 ALA A CA 1
ATOM 651 C C . ALA A 1 84 ? -16.970 3.817 34.436 1.00 80.19 84 ALA A C 1
ATOM 653 O O . ALA A 1 84 ? -17.002 3.407 35.593 1.00 80.19 84 ALA A O 1
ATOM 654 N N . ALA A 1 85 ? -18.050 3.925 33.654 1.00 80.62 85 ALA A N 1
ATOM 655 C CA . ALA A 1 85 ? -19.400 3.562 34.086 1.00 80.62 85 ALA A CA 1
ATOM 656 C C . ALA A 1 85 ? -19.531 2.060 34.401 1.00 80.62 85 ALA A C 1
ATOM 658 O O . ALA A 1 85 ? -20.165 1.691 35.380 1.00 80.62 85 ALA A O 1
ATOM 659 N N . MET A 1 86 ? -18.844 1.197 33.642 1.00 80.19 86 MET A N 1
ATOM 660 C CA . MET A 1 86 ? -18.862 -0.257 33.859 1.00 80.19 86 MET A CA 1
ATOM 661 C C . MET A 1 86 ? -17.878 -0.765 34.930 1.00 80.19 86 MET A C 1
ATOM 663 O O . MET A 1 86 ? -17.777 -1.970 35.136 1.00 80.19 86 MET A O 1
ATOM 667 N N . GLY A 1 87 ? -17.067 0.097 35.554 1.00 74.94 87 GLY A N 1
ATOM 668 C CA . GLY A 1 87 ? -16.045 -0.333 36.524 1.00 74.94 87 GLY A CA 1
ATOM 669 C C . GLY A 1 87 ? -14.845 -1.103 35.934 1.00 74.94 87 GLY A C 1
ATOM 670 O O . GLY A 1 87 ? -13.937 -1.482 36.670 1.00 74.94 87 GLY A O 1
ATOM 671 N N . HIS A 1 88 ? -14.769 -1.279 34.610 1.00 68.44 88 HIS A N 1
ATOM 672 C CA . HIS A 1 88 ? -13.734 -2.050 33.901 1.00 68.44 88 HIS A CA 1
ATOM 673 C C . HIS A 1 88 ? -12.684 -1.161 33.209 1.00 68.44 88 HIS A C 1
ATOM 675 O O . HIS A 1 88 ? -12.388 -1.304 32.019 1.00 68.44 88 HIS A O 1
ATOM 681 N N . LYS A 1 89 ? -12.088 -0.217 33.948 1.00 65.25 89 LYS A N 1
ATOM 682 C CA . LYS A 1 89 ? -11.159 0.779 33.375 1.00 65.25 89 LYS A CA 1
ATOM 683 C C . LYS A 1 89 ? -9.865 0.183 32.797 1.00 65.25 89 LYS A C 1
ATOM 685 O O . LYS A 1 89 ? -9.394 0.666 31.773 1.00 65.25 89 LYS A O 1
ATOM 690 N N . GLY A 1 90 ? -9.282 -0.838 33.429 1.00 69.81 90 GLY A N 1
ATOM 691 C CA . GLY A 1 90 ? -7.937 -1.324 33.081 1.00 69.81 90 GLY A CA 1
ATOM 692 C C . GLY A 1 90 ? -7.848 -2.007 31.713 1.00 69.81 90 GLY A C 1
ATOM 693 O O . GLY A 1 90 ? -7.021 -1.640 30.875 1.00 69.81 90 GLY A O 1
ATOM 694 N N . ASP A 1 91 ? -8.723 -2.978 31.457 1.00 77.62 91 ASP A N 1
ATOM 695 C CA . ASP A 1 91 ? -8.624 -3.820 30.262 1.00 77.62 91 ASP A CA 1
ATOM 696 C C . ASP A 1 91 ? -9.088 -3.122 28.985 1.00 77.62 91 ASP A C 1
ATOM 698 O O . ASP A 1 91 ? -8.425 -3.234 27.951 1.00 77.62 91 ASP A O 1
ATOM 702 N N . LEU A 1 92 ? -10.165 -2.338 29.058 1.00 75.75 92 LEU A N 1
ATOM 703 C CA . LEU A 1 92 ? -10.693 -1.584 27.918 1.00 75.75 92 LEU A CA 1
ATOM 704 C C . LEU A 1 92 ? -9.726 -0.495 27.445 1.00 75.75 92 LEU A C 1
ATOM 706 O O . LEU A 1 92 ? -9.516 -0.333 26.242 1.00 75.75 92 LEU A O 1
ATOM 710 N N . VAL A 1 93 ? -9.091 0.226 28.374 1.00 75.12 93 VAL A N 1
ATOM 711 C CA . VAL A 1 93 ? -8.089 1.249 28.033 1.00 75.12 93 VAL A CA 1
ATOM 712 C C . VAL A 1 93 ? -6.850 0.601 27.413 1.00 75.12 93 VAL A C 1
ATOM 714 O O . VAL A 1 93 ? -6.355 1.078 26.389 1.00 75.12 93 VAL A O 1
ATOM 717 N N . ARG A 1 94 ? -6.391 -0.529 27.966 1.00 78.50 94 ARG A N 1
ATOM 718 C CA . ARG A 1 94 ? -5.270 -1.302 27.414 1.00 78.50 94 ARG A CA 1
ATOM 719 C C . ARG A 1 94 ? -5.569 -1.824 26.006 1.00 78.50 94 ARG A C 1
ATOM 721 O O . ARG A 1 94 ? -4.715 -1.715 25.127 1.00 78.50 94 ARG A O 1
ATOM 728 N N . LEU A 1 95 ? -6.763 -2.370 25.772 1.00 77.94 95 LEU A N 1
ATOM 729 C CA . LEU A 1 95 ? -7.189 -2.854 24.454 1.00 77.94 95 LEU A CA 1
ATOM 730 C C . LEU A 1 95 ? -7.303 -1.715 23.440 1.00 77.94 95 LEU A C 1
ATOM 732 O O . LEU A 1 95 ? -6.782 -1.843 22.335 1.00 77.94 95 LEU A O 1
ATOM 736 N N . ARG A 1 96 ? -7.889 -0.576 23.827 1.00 73.75 96 ARG A N 1
ATOM 737 C CA . ARG A 1 96 ? -7.936 0.624 22.981 1.00 73.75 96 ARG A CA 1
ATOM 738 C C . ARG A 1 96 ? -6.535 1.070 22.571 1.00 73.75 96 ARG A C 1
ATOM 740 O O . ARG A 1 96 ? -6.308 1.331 21.396 1.00 73.75 96 ARG A O 1
ATOM 747 N N . HIS A 1 97 ? -5.596 1.121 23.514 1.00 74.62 97 HIS A N 1
ATOM 748 C CA . HIS A 1 97 ? -4.219 1.501 23.210 1.00 74.62 97 HIS A CA 1
ATOM 749 C C . HIS A 1 97 ? -3.560 0.522 22.227 1.00 74.62 97 HIS A C 1
ATOM 751 O O . HIS A 1 97 ? -2.982 0.952 21.230 1.00 74.62 97 HIS A O 1
ATOM 757 N N . LYS A 1 98 ? -3.711 -0.792 22.447 1.00 74.12 98 LYS A N 1
ATOM 758 C CA . LYS A 1 98 ? -3.211 -1.819 21.518 1.00 74.12 98 LYS A CA 1
ATOM 759 C C . LYS A 1 98 ? -3.801 -1.671 20.112 1.00 74.12 98 LYS A C 1
ATOM 761 O O . LYS A 1 98 ? -3.056 -1.773 19.142 1.00 74.12 98 LYS A O 1
ATOM 766 N N . LEU A 1 99 ? -5.103 -1.395 20.002 1.00 75.50 99 LEU A N 1
ATOM 767 C CA . LEU A 1 99 ? -5.772 -1.153 18.720 1.00 75.50 99 LEU A CA 1
ATOM 768 C C . LEU A 1 99 ? -5.215 0.086 18.012 1.00 75.50 99 LEU A C 1
ATOM 770 O O . LEU A 1 99 ? -4.921 0.019 16.823 1.00 75.50 99 LEU A O 1
ATOM 774 N N . THR A 1 100 ? -5.010 1.192 18.734 1.00 72.81 100 THR A N 1
ATOM 775 C CA . THR A 1 100 ? -4.417 2.413 18.167 1.00 72.81 100 THR A CA 1
ATOM 776 C C . THR A 1 100 ? -3.000 2.167 17.651 1.00 72.81 100 THR A C 1
ATOM 778 O O . THR A 1 100 ? -2.688 2.549 16.528 1.00 72.81 100 THR A O 1
ATOM 781 N N . VAL A 1 101 ? -2.154 1.482 18.426 1.00 74.88 101 VAL A N 1
ATOM 782 C CA . VAL A 1 101 ? -0.784 1.146 18.002 1.00 74.88 101 VAL A CA 1
ATOM 783 C C . VAL A 1 101 ? -0.788 0.233 16.773 1.00 74.88 101 VAL A C 1
ATOM 785 O O . VAL A 1 101 ? -0.001 0.441 15.851 1.00 74.88 101 VAL A O 1
ATOM 788 N N . ALA A 1 102 ? -1.673 -0.766 16.731 1.00 69.12 102 ALA A N 1
ATOM 789 C CA . ALA A 1 102 ? -1.802 -1.651 15.577 1.00 69.12 102 ALA A CA 1
ATOM 790 C C . ALA A 1 102 ? -2.256 -0.891 14.320 1.00 69.12 102 ALA A C 1
ATOM 792 O O . ALA A 1 102 ? -1.664 -1.070 13.258 1.00 69.12 102 ALA A O 1
ATOM 793 N N . ALA A 1 103 ? -3.247 -0.003 14.447 1.00 73.00 103 ALA A N 1
ATOM 794 C CA . ALA A 1 103 ? -3.726 0.827 13.345 1.00 73.00 103 ALA A CA 1
ATOM 795 C C . ALA A 1 103 ? -2.624 1.747 12.797 1.00 73.00 103 ALA A C 1
ATOM 797 O O . ALA A 1 103 ? -2.450 1.823 11.582 1.00 73.00 103 ALA A O 1
ATOM 798 N N . GLN A 1 104 ? -1.836 2.374 13.679 1.00 76.38 104 GLN A N 1
ATOM 799 C CA . GLN A 1 104 ? -0.722 3.230 13.266 1.00 76.38 104 GLN A CA 1
ATOM 800 C C . GLN A 1 104 ? 0.318 2.448 12.457 1.00 76.38 104 GLN A C 1
ATOM 802 O O . GLN A 1 104 ? 0.697 2.864 11.369 1.00 76.38 104 GLN A O 1
ATOM 807 N N . ARG A 1 105 ? 0.714 1.258 12.927 1.00 77.31 105 ARG A N 1
ATOM 808 C CA . ARG A 1 105 ? 1.673 0.403 12.206 1.00 77.31 105 ARG A CA 1
ATOM 809 C C . ARG A 1 105 ? 1.185 0.018 10.810 1.00 77.31 105 ARG A C 1
ATOM 811 O O . ARG A 1 105 ? 1.982 -0.027 9.873 1.00 77.31 105 ARG A O 1
ATOM 818 N N . VAL A 1 106 ? -0.113 -0.264 10.669 1.00 76.50 106 VAL A N 1
ATOM 819 C CA . VAL A 1 106 ? -0.728 -0.552 9.365 1.00 76.50 106 VAL A CA 1
ATOM 820 C C . VAL A 1 106 ? -0.656 0.675 8.454 1.00 76.50 106 VAL A C 1
ATOM 822 O O . VAL A 1 106 ? -0.266 0.532 7.298 1.00 76.50 106 VAL A O 1
ATOM 825 N N . GLN A 1 107 ? -0.972 1.868 8.966 1.00 75.19 107 GLN A N 1
ATOM 826 C CA . GLN A 1 107 ? -0.900 3.120 8.204 1.00 75.19 107 GLN A CA 1
ATOM 827 C C . GLN A 1 107 ? 0.525 3.444 7.748 1.00 75.19 107 GLN A C 1
ATOM 829 O O . GLN A 1 107 ? 0.733 3.712 6.566 1.00 75.19 107 GLN A O 1
ATOM 834 N N . ASP A 1 108 ? 1.505 3.350 8.647 1.00 77.38 108 ASP A N 1
ATOM 835 C CA . ASP A 1 108 ? 2.910 3.629 8.337 1.00 77.38 108 ASP A CA 1
ATOM 836 C C . ASP A 1 108 ? 3.422 2.683 7.239 1.00 77.38 108 ASP A C 1
ATOM 838 O O . ASP A 1 108 ? 4.015 3.109 6.247 1.00 77.38 108 ASP A O 1
ATOM 842 N N . THR A 1 109 ? 3.118 1.388 7.367 1.00 78.75 109 THR A N 1
ATOM 843 C CA . THR A 1 109 ? 3.512 0.374 6.378 1.00 78.75 109 THR A CA 1
ATOM 844 C C . THR A 1 109 ? 2.810 0.594 5.035 1.00 78.75 109 THR A C 1
ATOM 846 O O . THR A 1 109 ? 3.428 0.473 3.976 1.00 78.75 109 THR A O 1
ATOM 849 N N . ALA A 1 110 ? 1.523 0.954 5.050 1.00 76.62 110 ALA A N 1
ATOM 850 C CA . ALA A 1 110 ? 0.778 1.273 3.836 1.00 76.62 110 ALA A CA 1
ATOM 851 C C . ALA A 1 110 ? 1.351 2.507 3.118 1.00 76.62 110 ALA A C 1
ATOM 853 O O . ALA A 1 110 ? 1.476 2.493 1.893 1.00 76.62 110 ALA A O 1
ATOM 854 N N . ALA A 1 111 ? 1.760 3.538 3.863 1.00 78.00 111 ALA A N 1
ATOM 855 C CA . ALA A 1 111 ? 2.377 4.741 3.308 1.00 78.00 111 ALA A CA 1
ATOM 856 C C . ALA A 1 111 ? 3.723 4.442 2.627 1.00 78.00 111 ALA A C 1
ATOM 858 O O . ALA A 1 111 ? 3.990 4.934 1.524 1.00 78.00 111 ALA A O 1
ATOM 859 N N . VAL A 1 112 ? 4.548 3.583 3.235 1.00 82.25 112 VAL A N 1
ATOM 860 C CA . VAL A 1 112 ? 5.800 3.108 2.626 1.00 82.25 112 VAL A CA 1
ATOM 861 C C . VAL A 1 112 ? 5.517 2.349 1.327 1.00 82.25 112 VAL A C 1
ATOM 863 O O . VAL A 1 112 ? 6.096 2.678 0.292 1.00 82.25 112 VAL A O 1
ATOM 866 N N . ASN A 1 113 ? 4.574 1.401 1.342 1.00 81.06 113 ASN A N 1
ATOM 867 C CA . ASN A 1 113 ? 4.196 0.632 0.151 1.00 81.06 113 ASN A CA 1
ATOM 868 C C . ASN A 1 113 ? 3.669 1.528 -0.984 1.00 81.06 113 ASN A C 1
ATOM 870 O O . ASN A 1 113 ? 3.997 1.313 -2.154 1.00 81.06 113 ASN A O 1
ATOM 874 N N . SER A 1 114 ? 2.893 2.561 -0.643 1.00 80.44 114 SER A N 1
ATOM 875 C CA . SER A 1 114 ? 2.418 3.562 -1.603 1.00 80.44 114 SER A CA 1
ATOM 876 C C . SER A 1 114 ? 3.576 4.352 -2.212 1.00 80.44 114 SER A C 1
ATOM 878 O O . SER A 1 114 ? 3.643 4.508 -3.427 1.00 80.44 114 SER A O 1
ATOM 880 N N . THR A 1 115 ? 4.523 4.802 -1.384 1.00 85.12 115 THR A N 1
ATOM 881 C CA . THR A 1 115 ? 5.700 5.564 -1.836 1.00 85.12 115 THR A CA 1
ATOM 882 C C . THR A 1 115 ? 6.567 4.748 -2.793 1.00 85.12 115 THR A C 1
ATOM 884 O O . THR A 1 115 ? 7.040 5.270 -3.801 1.00 85.12 115 THR A O 1
ATOM 887 N N . ILE A 1 116 ? 6.774 3.463 -2.492 1.00 80.94 116 ILE A N 1
ATOM 888 C CA . ILE A 1 116 ? 7.518 2.541 -3.358 1.00 80.94 116 ILE A CA 1
ATOM 889 C C . ILE A 1 116 ? 6.814 2.424 -4.714 1.00 80.94 116 ILE A C 1
ATOM 891 O O . ILE A 1 116 ? 7.440 2.648 -5.749 1.00 80.94 116 ILE A O 1
ATOM 895 N N . SER A 1 117 ? 5.506 2.159 -4.702 1.00 79.69 117 SER A N 1
ATOM 896 C CA . SER A 1 117 ? 4.701 2.006 -5.921 1.00 79.69 117 SER A CA 1
ATOM 897 C C . SER A 1 117 ? 4.717 3.270 -6.787 1.00 79.69 117 SER A C 1
ATOM 899 O O . SER A 1 117 ? 4.891 3.194 -8.002 1.00 79.69 117 SER A O 1
ATOM 901 N N . GLU A 1 118 ? 4.601 4.448 -6.170 1.00 81.56 118 GLU A N 1
ATOM 902 C CA . GLU A 1 118 ? 4.624 5.727 -6.883 1.00 81.56 118 GLU A CA 1
ATOM 903 C C . GLU A 1 118 ? 5.993 6.014 -7.516 1.00 81.56 118 GLU A C 1
ATOM 905 O O . GLU A 1 118 ? 6.066 6.471 -8.658 1.00 81.56 118 GLU A O 1
ATOM 910 N N . ARG A 1 119 ? 7.089 5.721 -6.803 1.00 79.62 119 ARG A N 1
ATOM 911 C CA . ARG A 1 119 ? 8.449 5.870 -7.342 1.00 79.62 119 ARG A CA 1
ATOM 912 C C . ARG A 1 119 ? 8.660 4.982 -8.563 1.00 79.62 119 ARG A C 1
ATOM 914 O O . ARG A 1 119 ? 9.158 5.479 -9.569 1.00 79.62 119 ARG A O 1
ATOM 921 N N . PHE A 1 120 ? 8.238 3.720 -8.498 1.00 78.31 120 PHE A N 1
ATOM 922 C CA . PHE A 1 120 ? 8.307 2.809 -9.641 1.00 78.31 120 PHE A CA 1
ATOM 923 C C . PHE A 1 120 ? 7.507 3.335 -10.840 1.00 78.31 120 PHE A C 1
ATOM 925 O O . PHE A 1 120 ? 8.061 3.475 -11.930 1.00 78.31 120 PHE A O 1
ATOM 932 N N . ALA A 1 121 ? 6.242 3.714 -10.634 1.00 77.25 121 ALA A N 1
ATOM 933 C CA . ALA A 1 121 ? 5.387 4.231 -11.704 1.00 77.25 121 ALA A CA 1
ATOM 934 C C . ALA A 1 121 ? 5.957 5.505 -12.354 1.00 77.25 121 ALA A C 1
ATOM 936 O O . ALA A 1 121 ? 5.907 5.671 -13.578 1.00 77.25 121 ALA A O 1
ATOM 937 N N . ARG A 1 122 ? 6.533 6.402 -11.543 1.00 77.75 122 ARG A N 1
ATOM 938 C CA . ARG A 1 122 ? 7.160 7.642 -12.012 1.00 77.75 122 ARG A CA 1
ATOM 939 C C . ARG A 1 122 ? 8.391 7.362 -12.868 1.00 77.75 122 ARG A C 1
ATOM 941 O O . ARG A 1 122 ? 8.498 7.940 -13.946 1.00 77.75 122 ARG A O 1
ATOM 948 N N . THR A 1 123 ? 9.285 6.484 -12.418 1.00 72.50 123 THR A N 1
ATOM 949 C CA . THR A 1 123 ? 10.496 6.120 -13.167 1.00 72.50 123 THR A CA 1
ATOM 950 C C . THR A 1 123 ? 10.140 5.491 -14.512 1.00 72.50 123 THR A C 1
ATOM 952 O O . THR A 1 123 ? 10.592 5.992 -15.540 1.00 72.50 123 THR A O 1
ATOM 955 N N . ALA A 1 124 ? 9.242 4.501 -14.531 1.00 71.31 124 ALA A N 1
ATOM 956 C CA . ALA A 1 124 ? 8.794 3.860 -15.770 1.00 71.31 124 ALA A CA 1
ATOM 957 C C . ALA A 1 124 ? 8.178 4.873 -16.759 1.00 71.31 124 ALA A C 1
ATOM 959 O O . ALA A 1 124 ? 8.504 4.889 -17.947 1.00 71.31 124 ALA A O 1
ATOM 960 N N . SER A 1 125 ? 7.344 5.793 -16.259 1.00 71.31 125 SER A N 1
ATOM 961 C CA . SER A 1 125 ? 6.723 6.842 -17.081 1.00 71.31 125 SER A CA 1
ATOM 962 C C . SER A 1 125 ? 7.741 7.848 -17.635 1.00 71.31 125 SER A C 1
ATOM 964 O O . SER A 1 125 ? 7.612 8.303 -18.774 1.00 71.31 125 SER A O 1
ATOM 966 N N . MET A 1 126 ? 8.760 8.212 -16.849 1.00 71.06 126 MET A N 1
ATOM 967 C CA . MET A 1 126 ? 9.831 9.111 -17.288 1.00 71.06 126 MET A CA 1
ATOM 968 C C . MET A 1 126 ? 10.680 8.476 -18.390 1.00 71.06 126 MET A C 1
ATOM 970 O O . MET A 1 126 ? 10.947 9.148 -19.391 1.00 71.06 126 MET A O 1
ATOM 974 N N . THR A 1 127 ? 11.047 7.201 -18.233 1.00 72.50 127 THR A N 1
ATOM 975 C CA . THR A 1 127 ? 11.790 6.428 -19.236 1.00 72.50 127 THR A CA 1
ATOM 976 C C . THR A 1 127 ? 10.995 6.341 -20.536 1.00 72.50 127 THR A C 1
ATOM 978 O O . THR A 1 127 ? 11.471 6.808 -21.570 1.00 72.50 127 THR A O 1
ATOM 981 N N . LEU A 1 128 ? 9.736 5.892 -20.487 1.00 71.69 128 LEU A N 1
ATOM 982 C CA . LEU A 1 128 ? 8.861 5.819 -21.665 1.00 71.69 128 LEU A CA 1
ATOM 983 C C . LEU A 1 128 ? 8.682 7.179 -22.352 1.00 71.69 128 LEU A C 1
ATOM 985 O O . LEU A 1 128 ? 8.769 7.286 -23.576 1.00 71.69 128 LEU A O 1
ATOM 989 N N . GLY A 1 129 ? 8.479 8.246 -21.575 1.00 69.19 129 GLY A N 1
ATOM 990 C CA . GLY A 1 129 ? 8.358 9.597 -22.113 1.00 69.19 129 GLY A CA 1
ATOM 991 C C . GLY A 1 129 ? 9.645 10.092 -22.780 1.00 69.19 129 GLY A C 1
ATOM 992 O O . GLY A 1 129 ? 9.582 10.796 -23.789 1.00 69.19 129 GLY A O 1
ATOM 993 N N . HIS A 1 130 ? 10.816 9.748 -22.238 1.00 70.19 130 HIS A N 1
ATOM 994 C CA . HIS A 1 130 ? 12.106 10.100 -22.832 1.00 70.19 130 HIS A CA 1
ATOM 995 C C . HIS A 1 130 ? 12.351 9.332 -24.135 1.00 70.19 130 HIS A C 1
ATOM 997 O O . HIS A 1 130 ? 12.634 9.960 -25.158 1.00 70.19 130 HIS A O 1
ATOM 1003 N N . LEU A 1 131 ? 12.142 8.014 -24.117 1.00 70.19 131 LEU A N 1
ATOM 1004 C CA . LEU A 1 131 ? 12.283 7.135 -25.279 1.00 70.19 131 LEU A CA 1
ATOM 1005 C C . LEU A 1 131 ? 11.343 7.544 -26.415 1.00 70.19 131 LEU A C 1
ATOM 1007 O O . LEU A 1 131 ? 11.783 7.746 -27.545 1.00 70.19 131 LEU A O 1
ATOM 1011 N N . SER A 1 132 ? 10.065 7.782 -26.109 1.00 66.69 132 SER A N 1
ATOM 1012 C CA . SER A 1 132 ? 9.076 8.225 -27.095 1.00 66.69 132 SER A CA 1
ATOM 1013 C C . SER A 1 132 ? 9.473 9.550 -27.756 1.00 66.69 132 SER A C 1
ATOM 1015 O O . SER A 1 132 ? 9.349 9.706 -28.971 1.00 66.69 132 SER A O 1
ATOM 1017 N N . ARG A 1 133 ? 10.017 10.511 -26.994 1.00 71.88 133 ARG A N 1
ATOM 1018 C CA . ARG A 1 133 ? 10.507 11.778 -27.562 1.00 71.88 133 ARG A CA 1
ATOM 1019 C C . ARG A 1 133 ? 11.725 11.587 -28.462 1.00 71.88 133 ARG A C 1
ATOM 1021 O O . ARG A 1 133 ? 11.824 12.289 -29.465 1.00 71.88 133 ARG A O 1
ATOM 1028 N N . GLN A 1 134 ? 12.648 10.691 -28.120 1.00 66.12 134 GLN A N 1
ATOM 1029 C CA . GLN A 1 134 ? 13.847 10.454 -28.929 1.00 66.12 134 GLN A CA 1
ATOM 1030 C C . GLN A 1 134 ? 13.534 9.705 -30.228 1.00 66.12 134 GLN A C 1
ATOM 1032 O O . GLN A 1 134 ? 13.956 10.151 -31.295 1.00 66.12 134 GLN A O 1
ATOM 1037 N N . ILE A 1 135 ? 12.712 8.655 -30.167 1.00 64.31 135 ILE A N 1
ATOM 1038 C CA . ILE A 1 135 ? 12.279 7.891 -31.346 1.00 64.31 135 ILE A CA 1
ATOM 1039 C C . ILE A 1 135 ? 11.539 8.810 -32.330 1.00 64.31 135 ILE A C 1
ATOM 1041 O O . ILE A 1 135 ? 11.901 8.881 -33.505 1.00 64.31 135 ILE A O 1
ATOM 1045 N N . ASN A 1 136 ? 10.588 9.612 -31.836 1.00 56.81 136 ASN A N 1
ATOM 1046 C CA . ASN A 1 136 ? 9.825 10.543 -32.672 1.00 56.81 136 ASN A CA 1
ATOM 1047 C C . ASN A 1 136 ? 10.670 11.703 -33.235 1.00 56.81 136 ASN A C 1
ATOM 1049 O O . ASN A 1 136 ? 10.353 12.219 -34.303 1.00 56.81 136 ASN A O 1
ATOM 1053 N N . ARG A 1 137 ? 11.758 12.114 -32.563 1.00 55.62 137 ARG A N 1
ATOM 1054 C CA . ARG A 1 137 ? 12.715 13.101 -33.103 1.00 55.62 137 ARG A CA 1
ATOM 1055 C C . ARG A 1 137 ? 13.639 12.503 -34.167 1.00 55.62 137 ARG A C 1
ATOM 1057 O O . ARG A 1 137 ? 13.966 13.201 -35.120 1.00 55.62 137 ARG A O 1
ATOM 1064 N N . SER A 1 138 ? 14.023 11.229 -34.051 1.00 48.16 138 SER A N 1
ATOM 1065 C CA . SER A 1 138 ? 14.859 10.552 -35.058 1.00 48.16 138 SER A CA 1
ATOM 1066 C C . SER A 1 138 ? 14.149 10.403 -36.414 1.00 48.16 138 SER A C 1
ATOM 1068 O O . SER A 1 138 ? 14.778 10.533 -37.461 1.00 48.16 138 SER A O 1
ATOM 1070 N N . SER A 1 139 ? 12.813 10.284 -36.406 1.00 45.16 139 SER A N 1
ATOM 1071 C CA . SER A 1 139 ? 11.969 10.272 -37.612 1.00 45.16 139 SER A CA 1
ATOM 1072 C C . SER A 1 139 ? 12.012 11.579 -38.423 1.00 45.16 139 SER A C 1
ATOM 1074 O O . SER A 1 139 ? 11.578 11.588 -39.575 1.00 45.16 139 SER A O 1
ATOM 1076 N N . VAL A 1 140 ? 12.508 12.687 -37.858 1.00 45.16 140 VAL A N 1
ATOM 1077 C CA . VAL A 1 140 ? 12.524 14.005 -38.521 1.00 45.16 140 VAL A CA 1
ATOM 1078 C C . VAL A 1 140 ? 13.705 14.150 -39.490 1.00 45.16 140 VAL A C 1
ATOM 1080 O O . VAL A 1 140 ? 13.633 14.946 -40.422 1.00 45.16 140 VAL A O 1
ATOM 1083 N N . TYR A 1 141 ? 14.757 13.338 -39.352 1.00 48.47 141 TYR A N 1
ATOM 1084 C CA . TYR A 1 141 ? 15.955 13.425 -40.200 1.00 48.47 141 TYR A CA 1
ATOM 1085 C C . TYR A 1 141 ? 15.966 12.444 -41.386 1.00 48.47 141 TYR A C 1
ATOM 1087 O O . TYR A 1 141 ? 16.929 12.421 -42.146 1.00 48.47 141 TYR A O 1
ATOM 1095 N N . GLY A 1 142 ? 14.888 11.670 -41.583 1.00 46.16 142 GLY A N 1
ATOM 1096 C CA . GLY A 1 142 ? 14.762 10.688 -42.671 1.00 46.16 142 GLY A CA 1
ATOM 1097 C C . GLY A 1 142 ? 13.643 10.948 -43.688 1.00 46.16 142 GLY A C 1
ATOM 1098 O O . GLY A 1 142 ? 13.463 10.142 -44.595 1.00 46.16 142 GLY A O 1
ATOM 1099 N N . ALA A 1 143 ? 12.871 12.035 -43.567 1.00 41.75 143 ALA A N 1
ATOM 1100 C CA . ALA A 1 143 ? 11.708 12.269 -44.433 1.00 41.75 143 ALA A CA 1
ATOM 1101 C C . ALA A 1 143 ? 11.519 13.733 -44.867 1.00 41.75 143 ALA A C 1
ATOM 1103 O O . ALA A 1 143 ? 10.392 14.205 -45.021 1.00 41.75 143 ALA A O 1
ATOM 1104 N N . SER A 1 144 ? 12.599 14.462 -45.154 1.00 46.50 144 SER A N 1
ATOM 1105 C CA . SER A 1 144 ? 12.503 15.603 -46.073 1.00 46.50 144 SER A CA 1
ATOM 1106 C C . SER A 1 144 ? 12.355 15.078 -47.504 1.00 46.50 144 SER A C 1
ATOM 1108 O O . SER A 1 144 ? 13.321 14.970 -48.253 1.00 46.50 144 SER A O 1
ATOM 1110 N N . GLY A 1 145 ? 11.124 14.701 -47.848 1.00 43.47 145 GLY A N 1
ATOM 1111 C CA . GLY A 1 145 ? 10.726 14.344 -49.209 1.00 43.47 145 GLY A CA 1
ATOM 1112 C C . GLY A 1 145 ? 9.233 14.065 -49.425 1.00 43.47 145 GLY A C 1
ATOM 1113 O O . GLY A 1 145 ? 8.838 13.899 -50.573 1.00 43.47 145 GLY A O 1
ATOM 1114 N N . GLY A 1 146 ? 8.390 14.008 -48.381 1.00 42.25 146 GLY A N 1
ATOM 1115 C CA . GLY A 1 146 ? 7.005 13.530 -48.546 1.00 42.25 146 GLY A CA 1
ATOM 1116 C C . GLY A 1 146 ? 5.864 14.411 -48.038 1.00 42.25 146 GLY A C 1
ATOM 1117 O O . GLY A 1 146 ? 4.725 14.174 -48.426 1.00 42.25 146 GLY A O 1
ATOM 1118 N N . TYR A 1 147 ? 6.111 15.414 -47.190 1.00 48.44 147 TYR A N 1
ATOM 1119 C CA . TYR A 1 147 ? 5.015 16.150 -46.545 1.00 48.44 147 TYR A CA 1
ATOM 1120 C C . TYR A 1 147 ? 5.226 17.659 -46.554 1.00 48.44 147 TYR A C 1
ATOM 1122 O O . TYR A 1 147 ? 5.596 18.248 -45.549 1.00 48.44 147 TYR A O 1
ATOM 1130 N N . GLN A 1 148 ? 4.961 18.266 -47.710 1.00 40.44 148 GLN A N 1
ATOM 1131 C CA . GLN A 1 148 ? 4.503 19.648 -47.925 1.00 40.44 148 GLN A CA 1
ATOM 1132 C C . GLN A 1 148 ? 4.328 19.747 -49.452 1.00 40.44 148 GLN A C 1
ATOM 1134 O O . GLN A 1 148 ? 5.290 19.603 -50.186 1.00 40.44 148 GLN A O 1
ATOM 1139 N N . GLN A 1 149 ? 3.140 19.867 -50.044 1.00 42.12 149 GLN A N 1
ATOM 1140 C CA . GLN A 1 149 ? 2.162 20.914 -49.790 1.00 42.12 149 GLN A CA 1
ATOM 1141 C C . GLN A 1 149 ? 0.850 20.539 -50.519 1.00 42.12 149 GLN A C 1
ATOM 1143 O O . GLN A 1 149 ? 0.733 20.692 -51.730 1.00 42.12 149 GLN A O 1
ATOM 1148 N N . ARG A 1 150 ? -0.168 20.053 -49.800 1.00 37.94 150 ARG A N 1
ATOM 1149 C CA . ARG A 1 150 ? -1.562 20.284 -50.212 1.00 37.94 150 ARG A CA 1
ATOM 1150 C C . ARG A 1 150 ? -2.155 21.244 -49.200 1.00 37.94 150 ARG A C 1
ATOM 1152 O O . ARG A 1 150 ? -2.651 20.843 -48.152 1.00 37.94 150 ARG A O 1
ATOM 1159 N N . SER A 1 151 ? -1.997 22.531 -49.495 1.00 39.53 151 SER A N 1
ATOM 1160 C CA . SER A 1 151 ? -2.732 23.586 -48.818 1.00 39.53 151 SER A CA 1
ATOM 1161 C C . SER A 1 151 ? -4.226 23.398 -49.073 1.00 39.53 151 SER A C 1
ATOM 1163 O O . SER A 1 151 ? -4.662 23.206 -50.205 1.00 39.53 151 SER A O 1
ATOM 1165 N N . SER A 1 152 ? -4.946 23.439 -47.962 1.00 44.50 152 SER A N 1
ATOM 1166 C CA . SER A 1 152 ? -6.391 23.488 -47.758 1.00 44.50 152 SER A CA 1
ATOM 1167 C C . SER A 1 152 ? -7.157 24.486 -48.652 1.00 44.50 152 SER A C 1
ATOM 1169 O O . SER A 1 152 ? -6.559 25.404 -49.211 1.00 44.50 152 SER A O 1
ATOM 1171 N N . VAL A 1 153 ? -8.496 24.363 -48.596 1.00 35.84 153 VAL A N 1
ATOM 1172 C CA . VAL A 1 153 ? -9.585 25.277 -49.026 1.00 35.84 153 VAL A CA 1
ATOM 1173 C C . VAL A 1 153 ? -10.120 24.949 -50.439 1.00 35.84 153 VAL A C 1
ATOM 1175 O O . VAL A 1 153 ? -9.384 25.029 -51.406 1.00 35.84 153 VAL A O 1
ATOM 1178 N N . ALA A 1 154 ? -11.368 24.521 -50.680 1.00 37.78 154 ALA A N 1
ATOM 1179 C CA . ALA A 1 154 ? -12.633 24.831 -50.018 1.00 37.78 154 ALA A CA 1
ATOM 1180 C C . ALA A 1 154 ? -13.616 23.640 -50.028 1.00 37.78 154 ALA A C 1
ATOM 1182 O O . ALA A 1 154 ? -13.943 23.098 -51.081 1.00 37.78 154 ALA A O 1
ATOM 1183 N N . VAL A 1 155 ? -14.171 23.307 -48.862 1.00 43.84 155 VAL A N 1
ATOM 1184 C CA . VAL A 1 155 ? -15.496 22.684 -48.759 1.00 43.84 155 VAL A CA 1
ATOM 1185 C C . VAL A 1 155 ? -16.447 23.811 -48.369 1.00 43.84 155 VAL A C 1
ATOM 1187 O O . VAL A 1 155 ? -16.512 24.195 -47.205 1.00 43.84 155 VAL A O 1
ATOM 1190 N N . MET A 1 156 ? -17.141 24.390 -49.350 1.00 39.91 156 MET A N 1
ATOM 1191 C CA . MET A 1 156 ? -18.359 25.157 -49.090 1.00 39.91 156 MET A CA 1
ATOM 1192 C C . MET A 1 156 ? -19.530 24.174 -49.101 1.00 39.91 156 MET A C 1
ATOM 1194 O O . MET A 1 156 ? -19.987 23.757 -50.161 1.00 39.91 156 MET A O 1
ATOM 1198 N N . ILE A 1 157 ? -20.002 23.796 -47.913 1.00 43.97 157 ILE A N 1
ATOM 1199 C CA . ILE A 1 157 ? -21.331 23.211 -47.717 1.00 43.97 157 ILE A CA 1
ATOM 1200 C C . ILE A 1 157 ? -22.101 24.164 -46.801 1.00 43.97 157 ILE A C 1
ATOM 1202 O O . ILE A 1 157 ? -21.817 24.249 -45.612 1.00 43.97 157 ILE A O 1
ATOM 1206 N N . ASN A 1 158 ? -23.065 24.869 -47.384 1.00 37.88 158 ASN A N 1
ATOM 1207 C CA . ASN A 1 158 ? -24.279 25.411 -46.761 1.00 37.88 158 ASN A CA 1
ATOM 1208 C C . ASN A 1 158 ? -25.316 25.383 -47.899 1.00 37.88 158 ASN A C 1
ATOM 1210 O O . ASN A 1 158 ? -25.120 26.065 -48.897 1.00 37.88 158 ASN A O 1
ATOM 1214 N N . ARG A 1 159 ? -26.151 24.343 -48.021 1.00 39.31 159 ARG A N 1
ATOM 1215 C CA . ARG A 1 159 ? -27.452 24.097 -47.363 1.00 39.31 159 ARG A CA 1
ATOM 1216 C C . ARG A 1 159 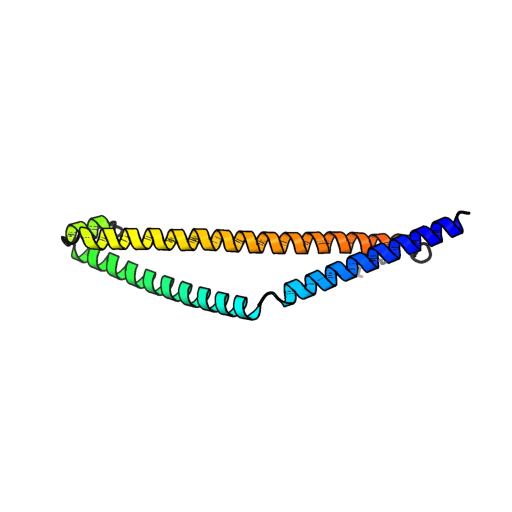? -28.470 25.234 -47.592 1.00 39.31 159 ARG A C 1
ATOM 1218 O O . ARG A 1 159 ? -28.269 26.330 -47.093 1.00 39.31 159 ARG A O 1
ATOM 1225 N N . GLU A 1 160 ? -29.561 24.858 -48.275 1.00 36.72 160 GLU A N 1
ATOM 1226 C CA . GLU A 1 160 ? -30.898 25.492 -48.355 1.00 36.72 160 GLU A CA 1
ATOM 1227 C C . G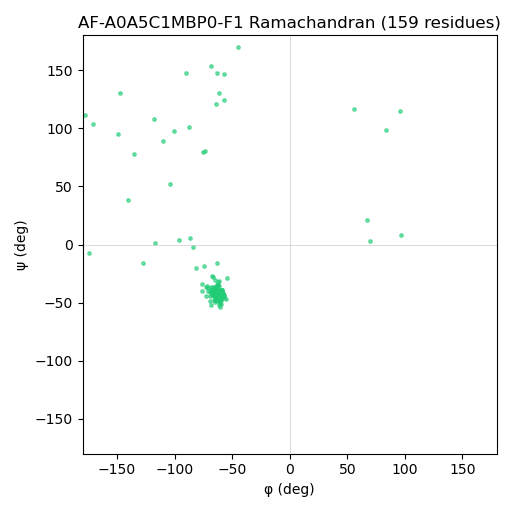LU A 1 160 ? -31.123 26.654 -49.346 1.00 36.72 160 GLU A C 1
ATOM 1229 O O . GLU A 1 160 ? -30.839 27.807 -49.039 1.00 36.72 160 GLU A O 1
ATOM 1234 N N . ALA A 1 161 ? -31.694 26.323 -50.519 1.00 35.50 161 ALA A N 1
ATOM 1235 C CA . ALA A 1 161 ? -32.994 26.782 -51.060 1.00 35.50 161 ALA A CA 1
ATOM 1236 C C . ALA A 1 161 ? -33.131 26.365 -52.537 1.00 35.50 161 ALA A C 1
ATOM 1238 O O . ALA A 1 161 ? -32.258 26.752 -53.344 1.00 35.50 161 ALA A O 1
#

pLDDT: mean 71.76, std 13.71, range [35.5, 88.25]

Radius of gyration: 32.67 Å; Cα contacts (8 Å, |Δi|>4): 26; chains: 1; bounding box: 68×40×88 Å

Foldseek 3Di:
DVVVVVVVVVVVVVVVVVVVVVVVVVVVVVVVVPPVVVVVVVVVVVVVVVVVVVVVVVVVLVVVQVLCVVLVHDRPDDQQVSCVSVVNNPPSVVVVVVVVVVVVVVVVVVVVVVVVVVVVVVVVVVVVVVVVVVVVVVVVVPDPPPDDDDDDDDDDDDDDD

Sequence (161 aa):
METKLLEETLVQQLQLFEELHALLEQETDELARMNLDAMEDVNRQKKDLAERVEAHNGSLRRMIAMIASEQGLASGVTLGSIAAAMGHKGDLVRLRHKLTVAAQRVQDTAAVNSTISERFARTASMTLGHLSRQINRSSVYGASGGYQQRSSVAVMINREA